Protein AF-A0A966JLA7-F1 (afdb_monomer_lite)

Foldseek 3Di:
DDDDDDDPPPPPPPPDPPPPPPLPLLCQQVVLVVLQVVQVPDPDNDQVSLVVSVVSLVVSVVSLVVQLVVLVVVLVVQLVVLCVVLVDDPDDPVVNVVSVVVSVVSNVVSVVVSVVSNVSRDDNDDRDDRDDPPPPPPPDD

Secondary structure (DSSP, 8-state):
------------------------GGGTTHHHHHHHHHHHT-SS--HHHHHHHHHHHHHHHHHHHHHHHHHHHHHHHHHHHHHHHTS-----HHHHHHHHHHHHHHHHHHHHHHHHHHHHSPPPPPPPPP-----------

Sequence (141 aa):
MRTSLFISIVLSVSLAPTSLANSDCENVGLDYIKALNSFESSPGKSNDFYKQLIQLRKNADKLRSACIKNINTDFKNELRVINAKYSNKESTKGDMLSQRTKKNSEISAATLERDRRLKILNVIPELPEKPIKTKFQKQKP

Radius of gyration: 28.19 Å; chains: 1; bounding box: 60×76×80 Å

pLDDT: mean 79.06, std 18.14, range [38.16, 97.38]

Structure (mmCIF, N/CA/C/O backbone):
data_AF-A0A966JLA7-F1
#
_entry.id   AF-A0A966JLA7-F1
#
loop_
_atom_site.group_PDB
_atom_site.id
_atom_site.type_symbol
_atom_site.label_atom_id
_atom_site.label_alt_id
_atom_site.label_comp_id
_atom_site.label_asym_id
_atom_site.label_entity_id
_atom_site.label_seq_id
_atom_site.pdbx_PDB_ins_code
_atom_site.Cartn_x
_atom_site.Cartn_y
_atom_site.Cartn_z
_atom_site.occupancy
_atom_site.B_iso_or_equiv
_atom_site.auth_seq_id
_atom_site.auth_comp_id
_atom_site.auth_asym_id
_atom_site.auth_atom_id
_atom_site.pdbx_PDB_model_num
ATOM 1 N N . MET A 1 1 ? -18.306 69.464 -4.304 1.00 43.91 1 MET A N 1
ATOM 2 C CA . MET A 1 1 ? -18.585 68.161 -4.949 1.00 43.91 1 MET A CA 1
ATOM 3 C C . MET A 1 1 ? -17.293 67.596 -5.518 1.00 43.91 1 MET A C 1
ATOM 5 O O . MET A 1 1 ? -16.745 68.225 -6.411 1.00 43.91 1 MET A O 1
ATOM 9 N N . ARG A 1 2 ? -16.805 66.473 -4.970 1.00 40.81 2 ARG A N 1
ATOM 10 C CA . ARG A 1 2 ? -15.912 65.466 -5.588 1.00 40.81 2 ARG A CA 1
ATOM 11 C C . ARG A 1 2 ? -15.521 64.459 -4.498 1.00 40.81 2 ARG A C 1
ATOM 13 O O . ARG A 1 2 ? -14.542 64.642 -3.789 1.00 40.81 2 ARG A O 1
ATOM 20 N N . THR A 1 3 ? -16.342 63.430 -4.318 1.00 45.50 3 THR A N 1
ATOM 21 C CA . THR A 1 3 ? -16.013 62.250 -3.509 1.00 45.50 3 THR A CA 1
ATOM 22 C C . THR A 1 3 ? -15.307 61.252 -4.416 1.00 45.50 3 THR A C 1
ATOM 24 O O . THR A 1 3 ? -15.950 60.635 -5.263 1.00 45.50 3 THR A O 1
ATOM 27 N N . SER A 1 4 ? -13.987 61.131 -4.285 1.00 46.91 4 SER A N 1
ATOM 28 C CA . SER A 1 4 ? -13.219 60.101 -4.986 1.00 46.91 4 SER A CA 1
ATOM 29 C C . SER A 1 4 ? -13.109 58.881 -4.077 1.00 46.91 4 SER A C 1
ATOM 31 O O . SER A 1 4 ? -12.389 58.900 -3.081 1.00 46.91 4 SER A O 1
ATOM 33 N N . LEU A 1 5 ? -13.890 57.852 -4.396 1.00 48.97 5 LEU A N 1
ATOM 34 C CA . LEU A 1 5 ? -13.905 56.561 -3.718 1.00 48.97 5 LEU A CA 1
ATOM 35 C C . LEU A 1 5 ? -12.732 55.725 -4.260 1.00 48.97 5 LEU A C 1
ATOM 37 O O . LEU A 1 5 ? -12.750 55.318 -5.420 1.00 48.97 5 LEU A O 1
ATOM 41 N N . PHE A 1 6 ? -11.703 55.480 -3.450 1.00 50.19 6 PHE A N 1
ATOM 42 C CA . PHE A 1 6 ? -10.667 54.497 -3.777 1.00 50.19 6 PHE A CA 1
ATOM 43 C C . PHE A 1 6 ? -11.169 53.108 -3.373 1.00 50.19 6 PHE A C 1
ATOM 45 O O . PHE A 1 6 ? -11.260 52.790 -2.189 1.00 50.19 6 PHE A O 1
ATOM 52 N N . ILE A 1 7 ? -11.529 52.287 -4.361 1.00 54.62 7 ILE A N 1
ATOM 53 C CA . ILE A 1 7 ? -11.874 50.877 -4.160 1.00 54.62 7 ILE A CA 1
ATOM 54 C C . ILE A 1 7 ? -10.568 50.078 -4.191 1.00 54.62 7 ILE A C 1
ATOM 56 O O . ILE A 1 7 ? -10.028 49.785 -5.256 1.00 54.62 7 ILE A O 1
ATOM 60 N N . SER A 1 8 ? -10.049 49.738 -3.012 1.00 49.78 8 SER A N 1
ATOM 61 C CA . SER A 1 8 ? -8.964 48.767 -2.865 1.00 49.78 8 SER A CA 1
ATOM 62 C C . SER A 1 8 ? -9.513 47.363 -3.107 1.00 49.78 8 SER A C 1
ATOM 64 O O . SER A 1 8 ? -10.184 46.790 -2.250 1.00 49.78 8 SER A O 1
ATOM 66 N N . ILE A 1 9 ? -9.227 46.799 -4.279 1.00 53.88 9 ILE A N 1
ATOM 67 C CA . ILE A 1 9 ? -9.477 45.386 -4.572 1.00 53.88 9 ILE A CA 1
ATOM 68 C C . ILE A 1 9 ? -8.392 44.585 -3.847 1.00 53.88 9 ILE A C 1
ATOM 70 O O . ILE A 1 9 ? -7.289 44.394 -4.356 1.00 53.88 9 ILE A O 1
ATOM 74 N N . VAL A 1 10 ? -8.690 44.145 -2.624 1.00 54.62 10 VAL A N 1
ATOM 75 C CA . VAL A 1 10 ? -7.892 43.121 -1.946 1.00 54.62 10 VAL A CA 1
ATOM 76 C C . VAL A 1 10 ? -8.184 41.812 -2.667 1.00 54.62 10 VAL A C 1
ATOM 78 O O . VAL A 1 10 ? -9.215 41.177 -2.450 1.00 54.62 10 VAL A O 1
ATOM 81 N N . LEU A 1 11 ? -7.300 41.449 -3.594 1.00 42.84 11 LEU A N 1
ATOM 82 C CA . LEU A 1 11 ? -7.322 40.160 -4.266 1.00 42.84 11 LEU A CA 1
ATOM 83 C C . LEU A 1 11 ? -6.899 39.102 -3.240 1.00 42.84 11 LEU A C 1
ATOM 85 O O . LEU A 1 11 ? -5.725 38.759 -3.111 1.00 42.84 11 LEU A O 1
ATOM 89 N N . SER A 1 12 ? -7.867 38.638 -2.455 1.00 47.97 12 SER A N 1
ATOM 90 C CA . SER A 1 12 ? -7.739 37.489 -1.568 1.00 47.97 12 SER A CA 1
ATOM 91 C C . SER A 1 12 ? -7.451 36.265 -2.429 1.00 47.97 12 SER A C 1
ATOM 93 O O . SER A 1 12 ? -8.369 35.584 -2.884 1.00 47.97 12 SER A O 1
ATOM 95 N N . VAL A 1 13 ? -6.175 35.990 -2.697 1.00 49.53 13 VAL A N 1
ATOM 96 C CA . VAL A 1 13 ? -5.765 34.702 -3.248 1.00 49.53 13 VAL A CA 1
ATOM 97 C C . VAL A 1 13 ? -6.008 33.686 -2.142 1.00 49.53 13 VAL A C 1
ATOM 99 O O . VAL A 1 13 ? -5.160 33.443 -1.286 1.00 49.53 13 VAL A O 1
ATOM 102 N N . SER A 1 14 ? -7.218 33.132 -2.121 1.00 44.47 14 SER A N 1
ATOM 103 C CA . SER A 1 14 ? -7.518 31.916 -1.390 1.00 44.47 14 SER A CA 1
ATOM 104 C C . SER A 1 14 ? -6.585 30.841 -1.935 1.00 44.47 14 SER A C 1
ATOM 106 O O . SER A 1 14 ? -6.850 30.242 -2.976 1.00 44.47 14 SER A O 1
ATOM 108 N N . LEU A 1 15 ? -5.469 30.609 -1.239 1.00 48.91 15 LEU A N 1
ATOM 109 C CA . LEU A 1 15 ? -4.762 29.338 -1.293 1.00 48.91 15 LEU A CA 1
ATOM 110 C C . LEU A 1 15 ? -5.755 28.297 -0.772 1.00 48.91 15 LEU A C 1
ATOM 112 O O . LEU A 1 15 ? -5.809 27.997 0.420 1.00 48.91 15 LEU A O 1
ATOM 116 N N . ALA A 1 16 ? -6.601 27.795 -1.669 1.00 44.28 16 ALA A N 1
ATOM 117 C CA . ALA A 1 16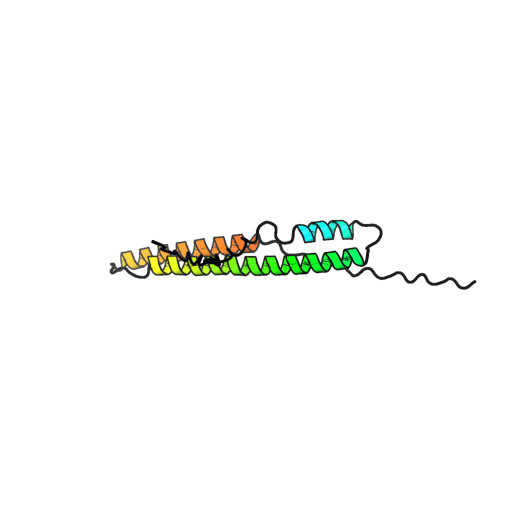 ? -7.312 26.563 -1.423 1.00 44.28 16 ALA A CA 1
ATOM 118 C C . ALA A 1 16 ? -6.239 25.513 -1.099 1.00 44.28 16 ALA A C 1
ATOM 120 O O . ALA A 1 16 ? -5.256 25.414 -1.847 1.00 44.28 16 ALA A O 1
ATOM 121 N N . PRO A 1 17 ? -6.366 24.758 0.006 1.00 44.59 17 PRO A N 1
ATOM 122 C CA . PRO A 1 17 ? -5.526 23.594 0.198 1.00 44.59 17 PRO A CA 1
ATOM 123 C C . PRO A 1 17 ? -5.723 22.745 -1.049 1.00 44.59 17 PRO A C 1
ATOM 125 O O . PRO A 1 17 ? -6.847 22.359 -1.370 1.00 44.59 17 PRO A O 1
ATOM 128 N N . THR A 1 18 ? -4.644 22.533 -1.798 1.00 38.16 18 THR A N 1
ATOM 129 C CA . THR A 1 18 ? -4.621 21.540 -2.858 1.00 38.16 18 THR A CA 1
ATOM 130 C C . THR A 1 18 ? -5.027 20.247 -2.181 1.00 38.16 18 THR A C 1
ATOM 132 O O . THR A 1 18 ? -4.260 19.663 -1.416 1.00 38.16 18 THR A O 1
ATOM 135 N N . SER A 1 19 ? -6.289 19.858 -2.376 1.00 39.78 19 SER A N 1
ATOM 136 C CA . SER A 1 19 ? -6.761 18.530 -2.050 1.00 39.78 19 SER A CA 1
ATOM 137 C C . SER A 1 19 ? -5.748 17.614 -2.700 1.00 39.78 19 SER A C 1
ATOM 139 O O . SER A 1 19 ? -5.608 17.624 -3.927 1.00 39.78 19 SER A O 1
ATOM 141 N N . LEU A 1 20 ? -4.958 16.958 -1.852 1.00 40.91 20 LEU A N 1
ATOM 142 C CA . LEU A 1 20 ? -4.007 15.933 -2.220 1.00 40.91 20 LEU A CA 1
ATOM 143 C C . LEU A 1 20 ? -4.732 15.090 -3.261 1.00 40.91 20 LEU A C 1
ATOM 145 O O . LEU A 1 20 ? -5.745 14.484 -2.916 1.00 40.91 20 LEU A O 1
ATOM 149 N N . ALA A 1 21 ? -4.319 15.194 -4.529 1.00 43.16 21 ALA A N 1
ATOM 150 C CA . ALA A 1 21 ? -4.976 14.488 -5.616 1.00 43.16 21 ALA A CA 1
ATOM 151 C C . ALA A 1 21 ? -5.184 13.061 -5.121 1.00 43.16 21 ALA A C 1
ATOM 153 O O . ALA A 1 21 ? -4.204 12.438 -4.692 1.00 43.16 21 ALA A O 1
ATOM 154 N N . ASN A 1 22 ? -6.445 12.616 -5.056 1.00 50.00 22 ASN A N 1
ATOM 155 C CA . ASN A 1 22 ? -6.765 11.232 -4.747 1.00 50.00 22 ASN A CA 1
ATOM 156 C C . ASN A 1 22 ? -5.900 10.428 -5.709 1.00 50.00 22 ASN A C 1
ATOM 158 O O . ASN A 1 22 ? -6.093 10.471 -6.920 1.00 50.00 22 ASN A O 1
ATOM 162 N N . SER A 1 23 ? -4.832 9.836 -5.184 1.00 57.00 23 SER A N 1
ATOM 163 C CA . SER A 1 23 ? -3.977 8.992 -5.994 1.00 57.00 23 SER A CA 1
ATOM 164 C C . SER A 1 23 ? -4.861 7.799 -6.278 1.00 57.00 23 SER A C 1
ATOM 166 O O . SER A 1 23 ? -5.281 7.141 -5.330 1.00 57.00 23 SER A O 1
ATOM 168 N N . ASP A 1 24 ? -5.221 7.586 -7.543 1.00 66.56 24 ASP A N 1
ATOM 169 C CA . ASP A 1 24 ? -6.024 6.437 -7.952 1.00 66.56 24 ASP A CA 1
ATOM 170 C C . ASP A 1 24 ? -5.224 5.165 -7.669 1.00 66.56 24 ASP A C 1
ATOM 172 O O . ASP A 1 24 ? -4.488 4.640 -8.507 1.00 66.56 24 ASP A O 1
ATOM 176 N N . CYS A 1 25 ? -5.332 4.692 -6.428 1.00 80.56 25 CYS A N 1
ATOM 177 C CA . CYS A 1 25 ? -4.590 3.558 -5.901 1.00 80.56 25 CYS A CA 1
ATOM 178 C C . CYS A 1 25 ? -4.943 2.252 -6.616 1.00 80.56 25 CYS A C 1
ATOM 180 O O . CYS A 1 25 ? -4.165 1.303 -6.576 1.00 80.56 25 CYS A O 1
ATOM 182 N N . GLU A 1 26 ? -6.086 2.230 -7.300 1.00 76.12 26 GLU A N 1
ATOM 183 C CA . GLU A 1 26 ? -6.574 1.111 -8.102 1.00 76.12 26 GLU A CA 1
ATOM 184 C C . GLU A 1 26 ? -5.752 0.904 -9.383 1.00 76.12 26 GLU A C 1
ATOM 186 O O . GLU A 1 26 ? -5.575 -0.230 -9.819 1.00 76.12 26 GLU A O 1
ATOM 191 N N . ASN A 1 27 ? -5.174 1.972 -9.948 1.00 81.06 27 ASN A N 1
ATOM 192 C CA . ASN A 1 27 ? -4.482 1.934 -11.245 1.00 81.06 27 ASN A CA 1
ATOM 193 C C . ASN A 1 27 ? -2.962 2.129 -11.137 1.00 81.06 27 ASN A C 1
ATOM 195 O O . ASN A 1 27 ? -2.274 2.370 -12.134 1.00 81.06 27 ASN A O 1
ATOM 199 N N . VAL A 1 28 ? -2.405 2.021 -9.929 1.00 86.12 28 VAL A N 1
ATOM 200 C CA . VAL A 1 28 ? -0.971 2.221 -9.696 1.00 86.12 28 VAL A CA 1
ATOM 201 C C . VAL A 1 28 ? -0.150 1.229 -10.515 1.00 86.12 28 VAL A C 1
ATOM 203 O O . VAL A 1 28 ? -0.321 0.015 -10.423 1.00 86.12 28 VAL A O 1
ATOM 206 N N . GLY A 1 29 ? 0.779 1.767 -11.305 1.00 85.12 29 GLY A N 1
ATOM 207 C CA . GLY A 1 29 ? 1.702 0.975 -12.114 1.00 85.12 29 GLY A CA 1
ATOM 208 C C . GLY A 1 29 ? 1.113 0.422 -13.409 1.00 85.12 29 GLY A C 1
ATOM 209 O O . GLY A 1 29 ? 1.861 -0.183 -14.169 1.00 85.12 29 GLY A O 1
ATOM 210 N N . LEU A 1 30 ? -0.164 0.668 -13.716 1.00 88.88 30 LEU A N 1
ATOM 211 C CA . LEU A 1 30 ? -0.803 0.177 -14.939 1.00 88.88 30 LEU A CA 1
ATOM 212 C C . LEU A 1 30 ? -0.097 0.685 -16.208 1.00 88.88 30 LEU A C 1
ATOM 214 O O . LEU A 1 30 ? 0.174 -0.099 -17.117 1.00 88.88 30 LEU A O 1
ATOM 218 N N . ASP A 1 31 ? 0.279 1.964 -16.242 1.00 88.88 31 ASP A N 1
ATOM 219 C CA . ASP A 1 31 ? 1.027 2.542 -17.366 1.00 88.88 31 ASP A CA 1
ATOM 220 C C . ASP A 1 31 ? 2.420 1.923 -17.513 1.00 88.88 31 ASP A C 1
ATOM 222 O O . ASP A 1 31 ? 2.869 1.645 -18.626 1.00 88.88 31 ASP A O 1
ATOM 226 N N . TYR A 1 32 ? 3.089 1.649 -16.389 1.00 90.81 32 TYR A N 1
ATOM 227 C CA . TYR A 1 32 ? 4.376 0.958 -16.389 1.00 90.81 32 TYR A CA 1
ATOM 228 C C . TYR A 1 32 ? 4.238 -0.477 -16.907 1.00 90.81 32 TYR A C 1
ATOM 230 O O . TYR A 1 32 ? 5.014 -0.876 -17.767 1.00 90.81 32 TYR A O 1
ATOM 238 N N . ILE A 1 33 ? 3.235 -1.229 -16.446 1.00 89.81 33 ILE A N 1
ATOM 239 C CA . ILE A 1 33 ? 2.987 -2.614 -16.874 1.00 89.81 33 ILE A CA 1
ATOM 240 C C . ILE A 1 33 ? 2.688 -2.668 -18.378 1.00 89.81 33 ILE A C 1
ATOM 242 O O . ILE A 1 33 ? 3.263 -3.482 -19.098 1.00 89.81 33 ILE A O 1
ATOM 246 N N . LYS A 1 34 ? 1.842 -1.763 -18.884 1.00 90.69 34 LYS A N 1
ATOM 247 C CA . LYS A 1 34 ? 1.549 -1.660 -20.324 1.00 90.69 34 LYS A CA 1
ATOM 248 C C . LYS A 1 34 ? 2.806 -1.364 -21.143 1.00 90.69 34 LYS A C 1
ATOM 250 O O . LYS A 1 34 ? 3.035 -1.996 -22.178 1.00 90.69 34 LYS A O 1
ATOM 255 N N . ALA A 1 35 ? 3.625 -0.421 -20.677 1.00 89.81 35 ALA A N 1
ATOM 256 C CA . ALA A 1 35 ? 4.883 -0.086 -21.328 1.00 89.81 35 ALA A CA 1
ATOM 257 C C . ALA A 1 35 ? 5.879 -1.257 -21.275 1.00 89.81 35 ALA A C 1
ATOM 259 O O . ALA A 1 35 ? 6.546 -1.525 -22.272 1.00 89.81 35 ALA A O 1
ATOM 260 N N . LEU A 1 36 ? 5.951 -1.978 -20.153 1.00 91.31 36 LEU A N 1
ATOM 261 C CA . LEU A 1 36 ? 6.826 -3.134 -19.968 1.00 91.31 36 LEU A CA 1
ATOM 262 C C . LEU A 1 36 ? 6.481 -4.252 -20.955 1.00 91.31 36 LEU A C 1
ATOM 264 O O . LEU A 1 36 ? 7.352 -4.683 -21.706 1.00 91.31 36 LEU A O 1
ATOM 268 N N . ASN A 1 37 ? 5.203 -4.630 -21.044 1.00 90.50 37 ASN A N 1
ATOM 269 C CA . ASN A 1 37 ? 4.737 -5.649 -21.990 1.00 90.50 37 ASN A CA 1
ATOM 270 C C . ASN A 1 37 ? 5.064 -5.266 -23.442 1.00 90.50 37 ASN A C 1
ATOM 272 O O . ASN A 1 37 ? 5.491 -6.098 -24.246 1.00 90.50 37 ASN A O 1
ATOM 276 N N . SER A 1 38 ? 4.906 -3.981 -23.773 1.00 89.12 38 SER A N 1
ATOM 277 C CA . SER A 1 38 ? 5.232 -3.448 -25.100 1.00 89.12 38 SER A CA 1
ATOM 278 C C . SER A 1 38 ? 6.738 -3.489 -25.387 1.00 89.12 38 SER A C 1
ATOM 280 O O . SER A 1 38 ? 7.148 -3.737 -26.518 1.00 89.12 38 SER A O 1
ATOM 282 N N . PHE A 1 39 ? 7.579 -3.264 -24.375 1.00 87.19 39 PHE A N 1
ATOM 283 C CA . PHE A 1 39 ? 9.035 -3.332 -24.501 1.00 87.19 39 PHE A CA 1
ATOM 284 C C . PHE A 1 39 ? 9.555 -4.757 -24.657 1.00 87.19 39 PHE A C 1
ATOM 286 O O . PHE A 1 39 ? 10.457 -4.991 -25.460 1.00 87.19 39 PHE A O 1
ATOM 293 N N . GLU A 1 40 ? 8.992 -5.707 -23.914 1.00 86.56 40 GLU A N 1
ATOM 294 C CA . GLU A 1 40 ? 9.359 -7.122 -24.007 1.00 86.56 40 GLU A CA 1
ATOM 295 C C . GLU A 1 40 ? 8.950 -7.738 -25.347 1.00 86.56 40 GLU A C 1
ATOM 297 O O . GLU A 1 40 ? 9.687 -8.559 -25.889 1.00 86.56 40 GLU A O 1
ATOM 302 N N . SER A 1 41 ? 7.834 -7.277 -25.916 1.00 86.00 41 SER A N 1
ATOM 303 C CA . SER A 1 41 ? 7.311 -7.757 -27.201 1.00 86.00 41 SER A CA 1
ATOM 304 C C . SER A 1 41 ? 7.957 -7.092 -28.426 1.00 86.00 41 SER A C 1
ATOM 306 O O . SER A 1 41 ? 7.688 -7.499 -29.555 1.00 86.00 41 SER A O 1
ATOM 308 N N . SER A 1 42 ? 8.781 -6.053 -28.243 1.00 81.88 42 SER A N 1
ATOM 309 C CA . SER A 1 42 ? 9.320 -5.263 -29.355 1.00 81.88 42 SER A CA 1
ATOM 310 C C . SER A 1 42 ? 10.588 -5.891 -29.965 1.00 81.88 42 SER A C 1
ATOM 312 O O . SER A 1 42 ? 11.584 -6.080 -29.251 1.00 81.88 42 SER A O 1
ATOM 314 N N . PRO A 1 43 ? 10.616 -6.167 -31.287 1.00 68.31 43 PRO A N 1
ATOM 315 C CA . PRO A 1 43 ? 11.804 -6.647 -31.987 1.00 68.31 43 PRO A CA 1
ATOM 316 C C . PR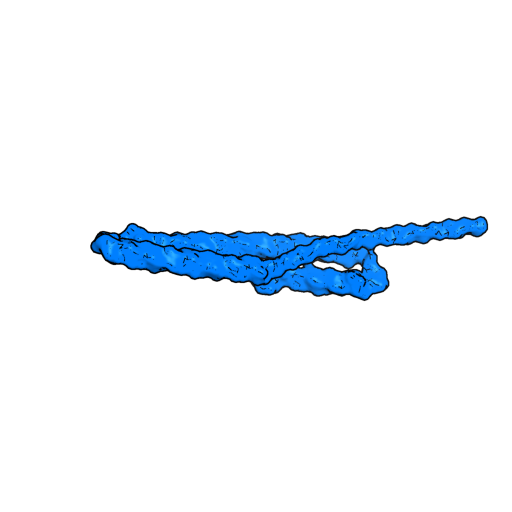O A 1 43 ? 12.794 -5.488 -32.174 1.00 68.31 43 PRO A C 1
ATOM 318 O O . PRO A 1 43 ? 12.808 -4.799 -33.188 1.00 68.31 43 PRO A O 1
ATOM 321 N N . GLY A 1 44 ? 13.610 -5.241 -31.150 1.00 68.56 44 GLY A N 1
ATOM 322 C CA . GLY A 1 44 ? 14.561 -4.128 -31.119 1.00 68.56 44 GLY A CA 1
ATOM 323 C C . GLY A 1 44 ? 14.330 -3.235 -29.909 1.00 68.56 44 GLY A C 1
ATOM 324 O O . GLY A 1 44 ? 13.789 -2.136 -30.011 1.00 68.56 44 GLY A O 1
ATOM 325 N N . LYS A 1 45 ? 14.762 -3.710 -28.737 1.00 76.06 45 LYS A N 1
ATOM 326 C CA . LYS A 1 45 ? 14.689 -2.980 -27.465 1.00 76.06 45 LYS A CA 1
ATOM 327 C C . LYS A 1 45 ? 15.446 -1.645 -27.562 1.00 76.06 45 LYS A C 1
ATOM 329 O O . LYS A 1 45 ? 16.671 -1.594 -27.451 1.00 76.06 45 LYS A O 1
ATOM 334 N N . SER A 1 46 ? 14.715 -0.552 -27.779 1.00 83.38 46 SER A N 1
ATOM 335 C CA . SER A 1 46 ? 15.284 0.796 -27.901 1.00 83.38 46 SER A CA 1
ATOM 336 C C . SER A 1 46 ? 15.781 1.329 -26.553 1.00 83.38 46 SER A C 1
ATOM 338 O O . SER A 1 46 ? 15.112 1.200 -25.527 1.00 83.38 46 SER A O 1
ATOM 340 N N . ASN A 1 47 ? 16.940 1.997 -26.557 1.00 85.25 47 ASN A N 1
ATOM 341 C CA . ASN A 1 47 ? 17.470 2.669 -25.365 1.00 85.25 47 ASN A CA 1
ATOM 342 C C . ASN A 1 47 ? 16.570 3.817 -24.887 1.00 85.25 47 ASN A C 1
ATOM 344 O O . ASN A 1 47 ? 16.484 4.053 -23.684 1.00 85.25 47 ASN A O 1
ATOM 348 N N . ASP A 1 48 ? 15.909 4.535 -25.796 1.00 85.94 48 ASP A N 1
ATOM 349 C CA . ASP A 1 48 ? 15.023 5.633 -25.401 1.00 85.94 48 ASP A CA 1
ATOM 350 C C . ASP A 1 48 ? 13.712 5.103 -24.823 1.00 85.94 48 ASP A C 1
ATOM 352 O O . ASP A 1 48 ? 13.226 5.640 -23.827 1.00 85.94 48 ASP A O 1
ATOM 356 N N . PHE A 1 49 ? 13.218 3.973 -25.337 1.00 85.81 49 PHE A N 1
ATOM 357 C CA . PHE A 1 49 ? 12.092 3.278 -24.720 1.00 85.81 49 PHE A CA 1
ATOM 358 C C . PHE A 1 49 ? 12.461 2.756 -23.317 1.00 85.81 49 PHE A C 1
ATOM 360 O O . PHE A 1 49 ? 11.707 2.931 -22.362 1.00 85.81 49 PHE A O 1
ATOM 367 N N . TYR A 1 50 ? 13.680 2.237 -23.141 1.00 88.44 50 TYR A N 1
ATOM 368 C CA . TYR A 1 50 ? 14.182 1.836 -21.823 1.00 88.44 50 TYR A CA 1
ATOM 369 C C . TYR A 1 50 ? 14.254 3.006 -20.819 1.00 88.44 50 TYR A C 1
ATOM 371 O O . TYR A 1 50 ? 13.896 2.851 -19.652 1.00 88.44 50 TYR A O 1
ATOM 379 N N . LYS A 1 51 ? 14.657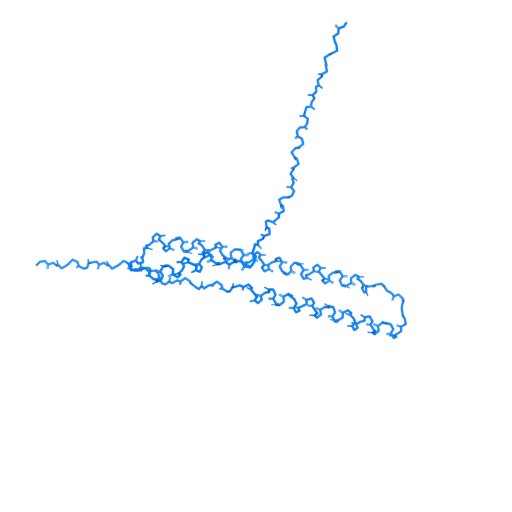 4.211 -21.252 1.00 90.06 51 LYS A N 1
ATOM 380 C CA . LYS A 1 51 ? 14.621 5.411 -20.390 1.00 90.06 51 LYS A CA 1
ATOM 381 C C . LYS A 1 51 ? 13.193 5.778 -19.976 1.00 90.06 51 LYS A C 1
ATOM 383 O O . LYS A 1 51 ? 12.978 6.134 -18.818 1.00 90.06 51 LYS A O 1
ATOM 388 N N . GLN A 1 52 ? 12.231 5.680 -20.897 1.00 90.25 52 GLN A N 1
ATOM 389 C CA . GLN A 1 52 ? 10.819 5.930 -20.593 1.00 90.25 52 GLN A CA 1
ATOM 390 C C . GLN A 1 52 ? 10.283 4.923 -19.565 1.00 90.25 52 GLN A C 1
ATOM 392 O O . GLN A 1 52 ? 9.640 5.337 -18.602 1.00 90.25 52 GLN A O 1
ATOM 397 N N . LEU A 1 53 ? 10.629 3.636 -19.685 1.00 91.75 53 LEU A N 1
ATOM 398 C CA . LEU A 1 53 ? 10.281 2.612 -18.689 1.00 91.75 53 LEU A CA 1
ATOM 399 C C . LEU A 1 53 ? 10.812 2.934 -17.298 1.00 91.75 53 LEU A C 1
ATOM 401 O O . LEU A 1 53 ? 10.076 2.813 -16.321 1.00 91.75 53 LEU A O 1
ATOM 405 N N . ILE A 1 54 ? 12.068 3.380 -17.197 1.00 92.38 54 ILE A N 1
ATOM 406 C CA . ILE A 1 54 ? 12.648 3.791 -15.912 1.00 92.38 54 ILE A CA 1
ATOM 407 C C . ILE A 1 54 ? 11.823 4.923 -15.291 1.00 92.38 54 ILE A C 1
ATOM 409 O O . ILE A 1 54 ? 11.548 4.895 -14.090 1.00 92.38 54 ILE A O 1
ATOM 413 N N . GLN A 1 55 ? 11.429 5.920 -16.086 1.00 93.75 55 GLN A N 1
ATOM 414 C CA . GLN A 1 55 ? 10.646 7.044 -15.581 1.00 93.75 55 GLN A CA 1
ATOM 415 C C . GLN A 1 55 ? 9.245 6.608 -15.136 1.00 93.75 55 GLN A C 1
ATOM 417 O O . GLN A 1 55 ? 8.796 7.002 -14.058 1.00 93.75 55 GLN A O 1
ATOM 422 N N . LEU A 1 56 ? 8.580 5.760 -15.925 1.00 92.25 56 LEU A N 1
ATOM 423 C CA . LEU A 1 56 ? 7.274 5.199 -15.582 1.00 92.25 56 LEU A CA 1
ATOM 424 C C . LEU A 1 56 ? 7.338 4.357 -14.305 1.00 92.25 56 LEU A C 1
ATOM 426 O O . LEU A 1 56 ? 6.478 4.519 -13.440 1.00 92.25 56 LEU A O 1
ATOM 430 N N . ARG A 1 57 ? 8.386 3.540 -14.125 1.00 92.25 57 ARG A N 1
ATOM 431 C CA . ARG A 1 57 ? 8.597 2.777 -12.887 1.00 92.25 57 ARG A CA 1
ATOM 432 C C . ARG A 1 57 ? 8.752 3.693 -11.679 1.00 92.25 57 ARG A C 1
ATOM 434 O O . ARG A 1 57 ? 8.048 3.517 -10.694 1.00 92.25 57 ARG A O 1
ATOM 441 N N . LYS A 1 58 ? 9.611 4.715 -11.767 1.00 92.00 58 LYS A N 1
ATOM 442 C CA . LYS A 1 58 ? 9.798 5.693 -10.678 1.00 92.00 58 LYS A CA 1
ATOM 443 C C . LYS A 1 58 ? 8.487 6.380 -10.292 1.00 92.00 58 LYS A C 1
ATOM 445 O O . LYS A 1 58 ? 8.212 6.567 -9.107 1.00 92.00 58 LYS A O 1
ATOM 450 N N . ASN A 1 59 ? 7.683 6.761 -11.284 1.00 90.69 59 ASN A N 1
ATOM 451 C CA . ASN A 1 59 ? 6.378 7.373 -11.049 1.00 90.69 59 ASN A CA 1
ATOM 452 C C . ASN A 1 59 ? 5.419 6.386 -10.368 1.00 90.69 59 ASN A C 1
ATOM 454 O O . ASN A 1 59 ? 4.777 6.749 -9.382 1.00 90.69 59 ASN A O 1
ATOM 458 N N . ALA A 1 60 ? 5.369 5.140 -10.845 1.00 91.25 60 ALA A N 1
ATOM 459 C CA . ALA A 1 60 ? 4.572 4.081 -10.242 1.00 91.25 60 ALA A CA 1
ATOM 460 C C . ALA A 1 60 ? 4.985 3.829 -8.782 1.00 91.25 60 ALA A C 1
ATOM 462 O O . ALA A 1 60 ? 4.121 3.802 -7.908 1.00 91.25 60 ALA A O 1
ATOM 463 N N . ASP A 1 61 ? 6.286 3.738 -8.488 1.00 91.44 61 ASP A N 1
ATOM 464 C CA . ASP A 1 61 ? 6.805 3.529 -7.130 1.00 91.44 61 ASP A CA 1
ATOM 465 C C . ASP A 1 61 ? 6.414 4.681 -6.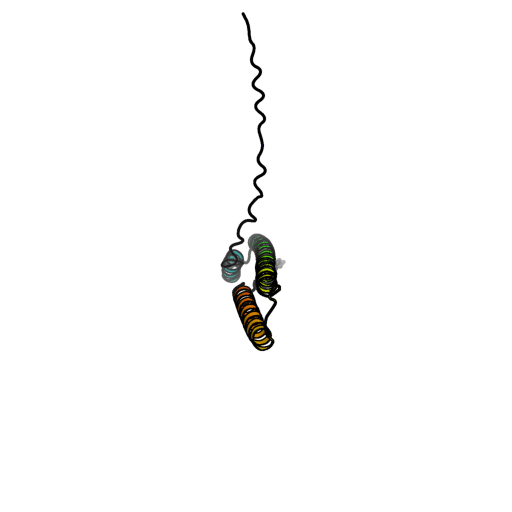197 1.00 91.44 61 ASP A C 1
ATOM 467 O O . ASP A 1 61 ? 5.973 4.460 -5.064 1.00 91.44 61 ASP A O 1
ATOM 471 N N . LYS A 1 62 ? 6.515 5.926 -6.682 1.00 91.06 62 LYS A N 1
ATOM 472 C CA . LYS A 1 62 ? 6.104 7.119 -5.931 1.00 91.06 62 LYS A CA 1
ATOM 473 C C . LYS A 1 62 ? 4.608 7.093 -5.613 1.00 91.06 62 LYS A C 1
ATOM 475 O O . LYS A 1 62 ? 4.234 7.336 -4.464 1.00 91.06 62 LYS A O 1
ATOM 480 N N . LEU A 1 63 ? 3.767 6.784 -6.602 1.00 90.38 63 LEU A N 1
ATOM 481 C CA . LEU A 1 63 ? 2.316 6.675 -6.429 1.00 90.38 63 LEU A CA 1
ATOM 482 C C . LEU A 1 63 ? 1.951 5.538 -5.471 1.00 90.38 63 LEU A C 1
ATOM 484 O O . LEU A 1 63 ? 1.179 5.749 -4.539 1.00 90.38 63 LEU A O 1
ATOM 488 N N . ARG A 1 64 ? 2.580 4.366 -5.617 1.00 91.00 64 ARG A N 1
ATOM 489 C CA . ARG A 1 64 ? 2.389 3.226 -4.714 1.00 91.00 64 ARG A CA 1
ATOM 490 C C . ARG A 1 64 ? 2.725 3.591 -3.275 1.00 91.00 64 ARG A C 1
ATOM 492 O O . ARG A 1 64 ? 1.956 3.305 -2.362 1.00 91.00 64 ARG A O 1
ATOM 499 N N . SER A 1 65 ? 3.859 4.255 -3.069 1.00 91.25 65 SER A N 1
ATOM 500 C CA . SER A 1 65 ? 4.292 4.690 -1.742 1.00 91.25 65 SER A CA 1
ATOM 501 C C . SER A 1 65 ? 3.321 5.712 -1.131 1.00 91.25 65 SER A C 1
ATOM 503 O O . SER A 1 65 ? 3.003 5.625 0.056 1.00 91.25 65 SER A O 1
ATOM 505 N N . ALA A 1 66 ? 2.793 6.644 -1.933 1.00 91.25 66 ALA A N 1
ATOM 506 C CA . ALA A 1 66 ? 1.761 7.587 -1.496 1.00 91.25 66 ALA A CA 1
ATOM 507 C C . ALA A 1 66 ? 0.457 6.873 -1.096 1.00 91.25 66 ALA A C 1
ATOM 509 O O . ALA A 1 66 ? -0.076 7.134 -0.020 1.00 91.25 66 ALA A O 1
ATOM 510 N N . CYS A 1 67 ? 0.005 5.901 -1.888 1.00 91.69 67 CYS A N 1
ATOM 511 C CA . CYS A 1 67 ? -1.167 5.087 -1.572 1.00 91.69 67 CYS A CA 1
ATOM 512 C C . CYS A 1 67 ? -1.026 4.313 -0.260 1.00 91.69 67 CYS A C 1
ATOM 514 O O . CYS A 1 67 ? -1.927 4.342 0.576 1.00 91.69 67 CYS A O 1
ATOM 516 N N . ILE A 1 68 ? 0.126 3.674 -0.031 1.00 92.38 68 ILE A N 1
ATOM 517 C CA . ILE A 1 68 ? 0.408 2.975 1.232 1.00 92.38 68 ILE A CA 1
ATOM 518 C C . ILE A 1 68 ? 0.337 3.949 2.415 1.00 92.38 68 ILE A C 1
ATOM 520 O O . ILE A 1 68 ? -0.214 3.615 3.466 1.00 92.38 68 ILE A O 1
ATOM 524 N N . LYS A 1 69 ? 0.877 5.165 2.265 1.00 93.50 69 LYS A N 1
ATOM 525 C CA . LYS A 1 69 ? 0.794 6.197 3.310 1.00 93.50 69 LYS A CA 1
ATOM 526 C C . LYS A 1 69 ? -0.649 6.614 3.583 1.00 93.50 69 LYS A C 1
ATOM 528 O O . LYS A 1 69 ? -1.011 6.724 4.753 1.00 93.50 69 LYS A O 1
ATOM 533 N N . ASN A 1 70 ? -1.461 6.798 2.545 1.00 92.81 70 ASN A N 1
ATOM 534 C CA . ASN A 1 70 ? -2.868 7.170 2.689 1.00 92.81 70 ASN A CA 1
ATOM 535 C C . ASN A 1 70 ? -3.667 6.065 3.388 1.00 92.81 70 ASN A C 1
ATOM 537 O O . ASN A 1 70 ? -4.279 6.338 4.412 1.00 92.81 70 ASN A O 1
ATOM 541 N N . ILE A 1 71 ? -3.548 4.806 2.949 1.00 93.00 71 ILE A N 1
ATOM 542 C CA . ILE A 1 71 ? -4.213 3.656 3.594 1.00 93.00 71 ILE A CA 1
ATOM 543 C C . ILE A 1 71 ? -3.855 3.569 5.084 1.00 93.00 71 ILE A C 1
ATOM 545 O O . ILE A 1 71 ? -4.723 3.398 5.938 1.00 93.00 71 ILE A O 1
ATOM 549 N N . ASN A 1 72 ? -2.573 3.720 5.420 1.00 94.94 72 ASN A N 1
ATOM 550 C CA . ASN A 1 72 ? -2.132 3.688 6.813 1.00 94.94 72 ASN A CA 1
ATOM 551 C C . ASN A 1 72 ? -2.606 4.904 7.621 1.00 94.94 72 ASN A C 1
ATOM 553 O O . ASN A 1 72 ? -2.782 4.802 8.835 1.00 94.94 72 ASN A O 1
ATOM 557 N N . THR A 1 73 ? -2.782 6.054 6.974 1.00 95.50 73 THR A N 1
ATOM 558 C CA . THR A 1 73 ? -3.309 7.266 7.612 1.00 95.50 73 THR A CA 1
ATOM 559 C C . THR A 1 73 ? -4.799 7.116 7.897 1.00 95.50 73 THR A C 1
ATOM 561 O O . THR A 1 73 ? -5.210 7.360 9.031 1.00 95.50 73 THR A O 1
ATOM 564 N N . ASP A 1 74 ? -5.574 6.628 6.927 1.00 93.56 74 ASP A N 1
ATOM 565 C CA . ASP A 1 74 ? -6.996 6.306 7.085 1.00 93.56 74 ASP A CA 1
ATOM 566 C C . ASP A 1 74 ? -7.198 5.334 8.247 1.00 93.56 74 ASP A C 1
ATOM 568 O O . ASP A 1 74 ? -7.951 5.623 9.173 1.00 93.56 74 ASP A O 1
ATOM 572 N N . PHE A 1 75 ? -6.430 4.240 8.268 1.00 97.00 75 PHE A N 1
ATOM 573 C CA . PHE A 1 75 ? -6.480 3.252 9.344 1.00 97.00 75 PHE A CA 1
ATOM 574 C C . PHE A 1 75 ? -6.182 3.870 10.718 1.00 97.00 75 PHE A C 1
ATOM 576 O O . PHE A 1 75 ? -6.896 3.628 11.689 1.00 97.00 75 PHE A O 1
ATOM 583 N N . LYS A 1 76 ? -5.149 4.717 10.826 1.00 96.69 76 LYS A N 1
ATOM 584 C CA . LYS A 1 76 ? -4.840 5.419 12.085 1.00 96.69 76 LYS A CA 1
ATOM 585 C C . LYS A 1 76 ? -5.979 6.338 12.524 1.00 96.69 76 LYS A C 1
ATOM 587 O O . LYS A 1 76 ? -6.248 6.433 13.721 1.00 96.69 76 LYS A O 1
ATOM 592 N N . ASN A 1 77 ? -6.623 7.026 11.586 1.00 96.75 77 ASN A N 1
ATOM 593 C CA . ASN A 1 77 ? -7.758 7.895 11.881 1.00 96.75 77 ASN A CA 1
ATOM 594 C C . ASN A 1 77 ? -8.974 7.082 12.336 1.00 96.75 77 ASN A C 1
ATOM 596 O O . ASN A 1 77 ? -9.592 7.431 13.338 1.00 96.75 77 ASN A O 1
ATOM 600 N N . GLU A 1 78 ? -9.254 5.956 11.688 1.00 96.00 78 GLU A N 1
ATOM 601 C CA . GLU A 1 78 ? -10.321 5.036 12.080 1.00 96.00 78 GLU A CA 1
ATOM 602 C C . GLU A 1 78 ? -10.091 4.471 13.489 1.00 96.00 78 GLU A C 1
ATOM 604 O O . GLU A 1 78 ? -10.985 4.522 14.335 1.00 96.00 78 GLU A O 1
ATOM 609 N N . LEU A 1 79 ? -8.859 4.062 13.815 1.00 96.50 79 LEU A N 1
ATOM 610 C CA . LEU A 1 79 ? -8.506 3.645 15.174 1.00 96.50 79 LEU A CA 1
ATOM 611 C C . LEU A 1 79 ? -8.720 4.756 16.208 1.00 96.50 79 LEU A C 1
ATOM 613 O O . LEU A 1 79 ? -9.125 4.468 17.335 1.00 96.50 79 LEU A O 1
ATOM 617 N N . ARG A 1 80 ? -8.449 6.022 15.869 1.00 96.31 80 ARG A N 1
ATOM 618 C CA . ARG A 1 80 ? -8.728 7.154 16.771 1.00 96.31 80 ARG A CA 1
ATOM 619 C C . ARG A 1 80 ? -10.226 7.306 17.016 1.00 96.31 80 ARG A C 1
ATOM 621 O O . ARG A 1 80 ? -10.619 7.461 18.169 1.00 96.31 80 ARG A O 1
ATOM 628 N N . VAL A 1 81 ? -11.043 7.203 15.968 1.00 96.00 81 VAL A N 1
ATOM 629 C CA . VAL A 1 81 ? -12.509 7.267 16.068 1.00 96.00 81 VAL A CA 1
ATOM 630 C C . VAL A 1 81 ? -13.050 6.120 16.923 1.00 96.00 81 VAL A C 1
ATOM 632 O O . VAL A 1 81 ? -13.807 6.371 17.861 1.00 96.00 81 VAL A O 1
ATOM 635 N N . ILE A 1 82 ? -12.611 4.881 16.676 1.00 94.56 82 ILE A N 1
ATOM 636 C CA . ILE A 1 82 ? -13.003 3.710 17.476 1.00 94.56 82 ILE A CA 1
ATOM 637 C C . ILE A 1 82 ? -12.591 3.910 18.938 1.00 94.56 82 ILE A C 1
ATOM 639 O O . ILE A 1 82 ? -13.396 3.732 19.848 1.00 94.56 82 ILE A O 1
ATOM 643 N N . ASN A 1 83 ? -11.347 4.317 19.202 1.00 93.44 83 ASN A N 1
ATOM 644 C CA . ASN A 1 83 ? -10.890 4.529 20.574 1.00 93.44 83 ASN A CA 1
ATOM 645 C C . ASN A 1 83 ? -11.704 5.605 21.299 1.00 93.44 83 ASN A C 1
ATOM 647 O O . ASN A 1 83 ? -12.088 5.370 22.441 1.00 93.44 83 ASN A O 1
ATOM 651 N N . ALA A 1 84 ? -12.009 6.727 20.642 1.00 93.25 84 ALA A N 1
ATOM 652 C CA . ALA A 1 84 ? -12.838 7.789 21.210 1.00 93.25 84 ALA A CA 1
ATOM 653 C C . ALA A 1 84 ? -14.281 7.322 21.483 1.00 93.25 84 ALA A C 1
ATOM 655 O O . ALA A 1 84 ? -14.839 7.624 22.534 1.00 93.25 84 ALA A O 1
ATOM 656 N N . LYS A 1 85 ? -14.866 6.513 20.588 1.00 91.81 85 LYS A N 1
ATOM 657 C CA . LYS A 1 85 ? -16.211 5.926 20.749 1.00 91.81 85 LYS A CA 1
ATOM 658 C C . LYS A 1 85 ? -16.349 5.076 22.018 1.00 91.81 85 LYS A C 1
ATOM 660 O O . LYS A 1 85 ? -17.436 4.998 22.588 1.00 91.81 85 LYS A O 1
ATOM 665 N N . TYR A 1 86 ? -15.257 4.450 22.455 1.00 90.50 86 TYR A N 1
ATOM 666 C CA . TYR A 1 86 ? -15.216 3.553 23.612 1.00 90.50 86 TYR A CA 1
ATOM 667 C C . TYR A 1 86 ? -14.417 4.114 24.806 1.00 90.50 86 TYR A C 1
ATOM 669 O O . TYR A 1 86 ? -14.188 3.375 25.760 1.00 90.50 86 TYR A O 1
ATOM 677 N N . SER A 1 87 ? -13.958 5.375 24.777 1.00 82.62 87 SER A N 1
ATOM 678 C CA . SER A 1 87 ? -13.102 5.927 25.846 1.00 82.62 87 SER A CA 1
ATOM 679 C C . SER A 1 87 ? -13.872 6.410 27.073 1.00 82.62 87 SER A C 1
ATOM 681 O O . SER A 1 87 ? -13.286 6.500 28.144 1.00 82.62 87 SER A O 1
ATOM 683 N N . ASN A 1 88 ? -15.163 6.717 26.934 1.00 66.69 88 ASN A N 1
ATOM 684 C CA . ASN A 1 88 ? -15.969 7.317 27.993 1.00 66.69 88 ASN A CA 1
ATOM 685 C C . ASN A 1 88 ? -17.266 6.541 28.169 1.00 66.69 88 ASN A C 1
ATOM 687 O O . ASN A 1 88 ? -18.171 6.686 27.349 1.00 66.69 88 ASN A O 1
ATOM 691 N N . LYS A 1 89 ? -17.357 5.746 29.239 1.00 63.50 89 LYS A N 1
ATOM 692 C CA . LYS A 1 89 ? -18.628 5.296 29.815 1.00 63.50 89 LYS A CA 1
ATOM 693 C C . LYS A 1 89 ? -18.405 4.771 31.231 1.00 63.50 89 LYS A C 1
ATOM 695 O O . LYS A 1 89 ? -17.819 3.705 31.414 1.00 63.50 89 LYS A O 1
ATOM 700 N N . GLU A 1 90 ? -18.923 5.500 32.218 1.00 69.50 90 GLU A N 1
ATOM 701 C CA . GLU A 1 90 ? -19.300 4.892 33.495 1.00 69.50 90 GLU A CA 1
ATOM 702 C C . GLU A 1 90 ? -20.276 3.758 33.173 1.00 69.50 90 GLU A C 1
ATOM 704 O O . GLU A 1 90 ? -21.329 3.978 32.573 1.00 69.50 90 GLU A O 1
ATOM 709 N N . SER A 1 91 ? -19.873 2.516 33.431 1.00 71.12 91 SER A N 1
ATOM 710 C CA . SER A 1 91 ? -20.675 1.354 33.063 1.00 71.12 91 SER A CA 1
ATOM 711 C C . SER A 1 91 ? -20.405 0.180 33.990 1.00 71.12 91 SER A C 1
ATOM 713 O O . SER A 1 91 ? -19.370 0.108 34.659 1.00 71.12 91 SER A O 1
ATOM 715 N N . THR A 1 92 ? -21.366 -0.738 34.064 1.00 79.94 92 THR A N 1
ATOM 716 C CA . THR A 1 92 ? -21.255 -1.927 34.910 1.00 79.94 92 THR A CA 1
ATOM 717 C C . THR A 1 92 ? -20.180 -2.883 34.371 1.00 79.94 92 THR A C 1
ATOM 719 O O . THR A 1 92 ? -19.784 -2.812 33.207 1.00 79.94 92 THR A O 1
ATOM 722 N N . LYS A 1 93 ? -19.697 -3.833 35.187 1.00 79.00 93 LYS A N 1
ATOM 723 C CA . LYS A 1 93 ? -18.682 -4.817 34.744 1.00 79.00 93 LYS A CA 1
ATOM 724 C C . LYS A 1 93 ? -19.088 -5.584 33.475 1.00 79.00 93 LYS A C 1
ATOM 726 O O . LYS A 1 93 ? -18.233 -5.838 32.628 1.00 79.00 93 LYS A O 1
ATOM 731 N N . GLY A 1 94 ? -20.372 -5.926 33.332 1.00 77.69 94 GLY A N 1
ATOM 732 C CA . GLY A 1 94 ? -20.900 -6.603 32.142 1.00 77.69 94 GLY A CA 1
ATOM 733 C C . GLY A 1 94 ? -20.869 -5.715 30.895 1.00 77.69 94 GLY A C 1
ATOM 734 O O . GLY A 1 94 ? -20.452 -6.158 29.823 1.00 77.69 94 GLY A O 1
ATOM 735 N N . ASP A 1 95 ? -21.212 -4.438 31.049 1.00 81.69 95 ASP A N 1
ATOM 736 C CA . ASP A 1 95 ? -21.156 -3.461 29.961 1.00 81.69 95 ASP A CA 1
ATOM 737 C C . ASP A 1 95 ? -19.721 -3.183 29.515 1.00 81.69 95 ASP A C 1
ATOM 739 O O . ASP A 1 95 ? -19.464 -3.093 28.314 1.00 81.69 95 ASP A O 1
ATOM 743 N N . MET A 1 96 ? -18.772 -3.118 30.454 1.00 83.38 96 MET A N 1
ATOM 744 C CA . MET A 1 96 ? -17.348 -2.964 30.142 1.00 83.38 96 MET A CA 1
ATOM 745 C C . MET A 1 96 ? -16.822 -4.127 29.291 1.00 83.38 96 MET A C 1
ATOM 747 O O . MET A 1 96 ? -16.106 -3.905 28.313 1.00 83.38 96 MET A O 1
ATOM 751 N N . LEU A 1 97 ? -17.201 -5.368 29.622 1.00 86.06 97 LEU A N 1
ATOM 752 C CA . LEU A 1 97 ? -16.841 -6.547 28.827 1.00 86.06 97 LEU A CA 1
ATOM 753 C C . LEU A 1 97 ? -17.458 -6.484 27.425 1.00 86.06 97 LEU A C 1
ATOM 755 O O . LEU A 1 97 ? -16.749 -6.662 26.435 1.00 86.06 97 LEU A O 1
ATOM 759 N N . SER A 1 98 ? -18.750 -6.167 27.328 1.00 88.06 98 SER A N 1
ATOM 760 C CA . SER A 1 98 ? -19.453 -6.028 26.047 1.00 88.06 98 SER A CA 1
ATOM 761 C C . SER A 1 98 ? -18.832 -4.939 25.163 1.00 88.06 98 SER A C 1
ATOM 763 O O . SER A 1 98 ? -18.562 -5.165 23.982 1.00 88.06 98 SER A O 1
ATOM 765 N N . GLN A 1 99 ? -18.524 -3.771 25.732 1.00 89.38 99 GLN A N 1
ATOM 766 C CA . GLN A 1 99 ? -17.872 -2.669 25.021 1.00 89.38 99 GLN A CA 1
ATOM 767 C C . GLN A 1 99 ? -16.462 -3.036 24.562 1.00 89.38 99 GLN A C 1
ATOM 769 O O . GLN A 1 99 ? -16.094 -2.725 23.431 1.00 89.38 99 GLN A O 1
ATOM 774 N N . ARG A 1 100 ? -15.687 -3.747 25.390 1.00 90.94 100 ARG A N 1
ATOM 775 C CA . ARG A 1 100 ? -14.359 -4.237 25.005 1.00 90.94 100 ARG A CA 1
ATOM 776 C C . ARG A 1 100 ? -14.438 -5.207 23.830 1.00 90.94 100 ARG A C 1
ATOM 778 O O . ARG A 1 100 ? -13.663 -5.070 22.886 1.00 90.94 100 ARG A O 1
ATOM 785 N N . THR A 1 101 ? -15.381 -6.144 23.856 1.00 93.38 101 THR A N 1
ATOM 786 C CA . THR A 1 101 ? -15.598 -7.087 22.750 1.00 93.38 101 THR A CA 1
ATOM 787 C C . THR A 1 101 ? -15.983 -6.355 21.465 1.00 93.38 101 THR A C 1
ATOM 789 O O . THR A 1 101 ? -15.388 -6.612 20.420 1.00 93.38 101 THR A O 1
ATOM 792 N N . LYS A 1 102 ? -16.905 -5.385 21.535 1.00 94.12 102 LYS A N 1
ATOM 793 C CA . LYS A 1 102 ? -17.304 -4.569 20.374 1.00 94.12 102 LYS A CA 1
ATOM 794 C C . LYS A 1 102 ? -16.144 -3.740 19.823 1.00 94.12 102 LYS A C 1
ATOM 796 O O . LYS A 1 102 ? -15.893 -3.774 18.623 1.00 94.12 102 LYS A O 1
ATOM 801 N N . LYS A 1 103 ? -15.386 -3.070 20.697 1.00 94.88 103 LYS A N 1
ATOM 802 C CA . LYS A 1 103 ? -14.174 -2.329 20.329 1.00 94.88 103 LYS A CA 1
ATOM 803 C C . LYS A 1 103 ? -13.177 -3.221 19.594 1.00 94.88 103 LYS A C 1
ATOM 805 O O . LYS A 1 103 ? -12.690 -2.843 18.535 1.00 94.88 103 LYS A O 1
ATOM 810 N N . ASN A 1 104 ? -12.884 -4.400 20.140 1.00 95.75 104 ASN A N 1
ATOM 811 C CA . ASN A 1 104 ? -11.957 -5.341 19.517 1.00 95.75 104 ASN A CA 1
ATOM 812 C C . ASN A 1 104 ? -12.463 -5.796 18.146 1.00 95.75 104 ASN A C 1
ATOM 814 O O . ASN A 1 104 ? -11.686 -5.816 17.199 1.00 95.75 104 ASN A O 1
ATOM 818 N N . SER A 1 105 ? -13.759 -6.093 18.022 1.00 97.12 105 SER A N 1
ATOM 819 C CA . SER A 1 105 ? -14.357 -6.478 16.744 1.00 97.12 105 SER A CA 1
ATOM 820 C C . SER A 1 105 ? -14.257 -5.368 15.693 1.00 97.12 105 SER A C 1
ATOM 822 O O . SER A 1 105 ? -13.948 -5.664 14.541 1.00 97.12 105 SER A O 1
ATOM 824 N N . GLU A 1 106 ? -14.482 -4.104 16.067 1.00 97.31 106 GLU A N 1
ATOM 825 C CA . GLU A 1 106 ? -14.327 -2.958 15.157 1.00 97.31 106 GLU A CA 1
ATOM 826 C C . GLU A 1 106 ? -12.863 -2.759 14.741 1.00 97.31 106 GLU A C 1
ATOM 828 O O . GLU A 1 106 ? -12.581 -2.563 13.563 1.00 97.31 106 GLU A O 1
ATOM 833 N N . ILE A 1 107 ? -11.916 -2.891 15.676 1.00 96.44 107 ILE A N 1
ATOM 834 C CA . ILE A 1 107 ? -10.478 -2.833 15.364 1.00 96.44 107 ILE A CA 1
ATOM 835 C C . ILE A 1 107 ? -10.086 -3.958 14.397 1.00 96.44 107 ILE A C 1
ATOM 837 O O . ILE A 1 107 ? -9.340 -3.721 13.444 1.00 96.44 107 ILE A O 1
ATOM 841 N N . SER A 1 108 ? -10.579 -5.179 14.618 1.00 97.38 108 SER A N 1
ATOM 842 C CA . SER A 1 108 ? -10.333 -6.310 13.721 1.00 97.38 108 SER A CA 1
ATOM 843 C C . SER A 1 108 ? -10.902 -6.058 12.325 1.00 97.38 108 SER A C 1
ATOM 845 O O . SER A 1 108 ? -10.201 -6.303 11.347 1.00 97.38 108 SER A O 1
ATOM 847 N N . ALA A 1 109 ? -12.117 -5.514 12.218 1.00 97.31 109 ALA A N 1
ATOM 848 C CA . ALA A 1 109 ? -12.719 -5.164 10.932 1.00 97.31 109 ALA A CA 1
ATOM 849 C C . ALA A 1 109 ? -11.898 -4.096 10.184 1.00 97.31 109 ALA A C 1
ATOM 851 O O . ALA A 1 109 ? -11.542 -4.303 9.024 1.00 97.31 109 ALA A O 1
ATOM 852 N N . ALA A 1 110 ? -11.505 -3.015 10.867 1.00 96.00 110 ALA A N 1
ATOM 853 C CA . ALA A 1 110 ? -10.647 -1.971 10.300 1.00 96.00 110 ALA A CA 1
ATOM 854 C C . ALA A 1 110 ? -9.282 -2.522 9.842 1.00 96.00 110 ALA A C 1
ATOM 856 O O . ALA A 1 110 ? -8.745 -2.134 8.803 1.00 96.00 110 ALA A O 1
ATOM 857 N N . THR A 1 111 ? -8.718 -3.470 10.597 1.00 96.44 111 THR A N 1
ATOM 858 C CA . THR A 1 111 ? -7.453 -4.132 10.240 1.00 96.44 111 THR A CA 1
ATOM 859 C C . THR A 1 111 ? -7.601 -4.973 8.973 1.00 96.44 111 THR A C 1
ATOM 861 O O . THR A 1 111 ? -6.766 -4.870 8.075 1.00 96.44 111 THR A O 1
ATOM 864 N N . LEU A 1 112 ? -8.677 -5.759 8.868 1.00 96.88 112 LEU A N 1
ATOM 865 C CA . LEU A 1 112 ? -8.957 -6.567 7.680 1.00 96.88 112 LEU A CA 1
ATOM 866 C C . LEU A 1 112 ? -9.144 -5.697 6.435 1.00 96.88 112 LEU A C 1
ATOM 868 O O . LEU A 1 112 ? -8.609 -6.029 5.379 1.00 96.88 112 LEU A O 1
ATOM 872 N N . GLU A 1 113 ? -9.844 -4.567 6.551 1.00 94.25 113 GLU A N 1
ATOM 873 C CA . GLU A 1 113 ? -10.040 -3.660 5.418 1.00 94.25 113 GLU A CA 1
ATOM 874 C C . GLU A 1 113 ? -8.732 -2.986 4.989 1.00 94.25 113 GLU A C 1
ATOM 876 O O . GLU A 1 113 ? -8.429 -2.918 3.795 1.00 94.25 113 GLU A O 1
ATOM 881 N N . ARG A 1 114 ? -7.896 -2.557 5.945 1.00 94.88 114 ARG A N 1
ATOM 882 C CA . ARG A 1 114 ? -6.547 -2.059 5.644 1.00 94.88 114 ARG A CA 1
ATOM 883 C C . ARG A 1 114 ? -5.744 -3.100 4.865 1.00 94.88 114 ARG A C 1
ATOM 885 O O . ARG A 1 114 ? -5.149 -2.772 3.839 1.00 94.88 114 ARG A O 1
ATOM 892 N N . ASP A 1 115 ? -5.732 -4.342 5.335 1.00 94.25 115 ASP A N 1
ATOM 893 C CA . ASP A 1 115 ? -4.961 -5.420 4.715 1.00 94.25 115 ASP A CA 1
ATOM 894 C C . ASP A 1 115 ? -5.502 -5.772 3.326 1.00 94.25 115 ASP A C 1
ATOM 896 O O . ASP A 1 115 ? -4.721 -5.965 2.391 1.00 94.25 115 ASP A O 1
ATOM 900 N N . ARG A 1 116 ? -6.829 -5.756 3.145 1.00 92.62 116 ARG A N 1
ATOM 901 C CA . ARG A 1 116 ? -7.474 -5.903 1.835 1.00 92.62 116 ARG A CA 1
ATOM 902 C C . ARG A 1 116 ? -7.016 -4.808 0.869 1.00 92.62 116 ARG A C 1
ATOM 904 O O . ARG A 1 116 ? -6.591 -5.124 -0.242 1.00 92.62 116 ARG A O 1
ATOM 911 N N . ARG A 1 117 ? -7.043 -3.537 1.291 1.00 90.94 117 ARG A N 1
ATOM 912 C CA . ARG A 1 117 ? -6.591 -2.393 0.476 1.00 90.94 117 ARG A CA 1
ATOM 913 C C . ARG A 1 117 ? -5.102 -2.490 0.132 1.00 90.94 117 ARG A C 1
ATOM 915 O O . ARG A 1 117 ? -4.726 -2.228 -1.007 1.00 90.94 117 ARG A O 1
ATOM 922 N N . LEU A 1 118 ? -4.257 -2.911 1.076 1.00 90.75 118 LEU A N 1
ATOM 923 C CA . LEU A 1 118 ? -2.827 -3.126 0.826 1.00 90.75 118 LEU A CA 1
ATOM 924 C C . LEU A 1 118 ? -2.564 -4.288 -0.136 1.00 90.75 118 LEU A C 1
ATOM 926 O O .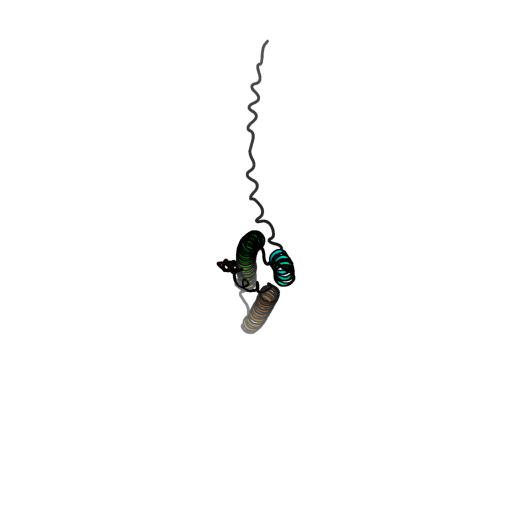 LEU A 1 118 ? -1.648 -4.197 -0.949 1.00 90.75 118 LEU A O 1
ATOM 930 N N . LYS A 1 119 ? -3.359 -5.361 -0.072 1.00 87.62 119 LYS A N 1
ATOM 931 C CA . LYS A 1 119 ? -3.234 -6.516 -0.970 1.00 87.62 119 LYS A CA 1
ATOM 932 C C . LYS A 1 119 ? -3.617 -6.183 -2.415 1.00 87.62 119 LYS A C 1
ATOM 934 O O . LYS A 1 119 ? -3.044 -6.757 -3.333 1.00 87.62 119 LYS A O 1
ATOM 939 N N . ILE A 1 120 ? -4.570 -5.272 -2.610 1.00 85.94 120 ILE A N 1
ATOM 940 C CA . ILE A 1 120 ? -5.015 -4.825 -3.941 1.00 85.94 120 ILE A CA 1
ATOM 941 C C . ILE A 1 120 ? -3.991 -3.897 -4.604 1.00 85.94 120 ILE A C 1
ATOM 943 O O . ILE A 1 120 ? -3.958 -3.805 -5.828 1.00 85.94 120 ILE A O 1
ATOM 947 N N . LEU A 1 121 ? -3.127 -3.231 -3.829 1.00 84.69 121 LEU A N 1
ATOM 948 C CA . LEU A 1 121 ? -2.043 -2.437 -4.402 1.00 84.69 121 LEU A CA 1
ATOM 949 C C . LEU A 1 121 ? -1.086 -3.336 -5.183 1.00 84.69 121 LEU A C 1
ATOM 951 O O . LEU A 1 121 ? -0.247 -4.029 -4.599 1.00 84.69 121 LEU A O 1
ATOM 955 N N . ASN A 1 122 ? -1.186 -3.257 -6.509 1.00 76.56 122 ASN A N 1
ATOM 956 C CA . ASN A 1 122 ? -0.352 -4.010 -7.430 1.00 76.56 122 ASN A CA 1
ATOM 957 C C . ASN A 1 122 ? 1.132 -3.895 -7.056 1.00 76.56 122 ASN A C 1
ATOM 959 O O . ASN A 1 122 ? 1.663 -2.818 -6.750 1.00 76.56 122 ASN A O 1
ATOM 963 N N . VAL A 1 123 ? 1.811 -5.040 -7.065 1.00 82.44 123 VAL A N 1
ATOM 964 C CA . VAL A 1 123 ? 3.269 -5.085 -6.980 1.00 82.44 123 VAL A CA 1
ATOM 965 C C . VAL A 1 123 ? 3.805 -4.607 -8.323 1.00 82.44 123 VAL A C 1
ATOM 967 O O . VAL A 1 123 ? 3.399 -5.109 -9.367 1.00 82.44 123 VAL A O 1
ATOM 970 N N . ILE A 1 124 ? 4.688 -3.611 -8.300 1.00 85.31 124 ILE A N 1
ATOM 971 C CA . ILE A 1 124 ? 5.300 -3.068 -9.514 1.00 85.31 124 ILE A CA 1
ATOM 972 C C . ILE A 1 124 ? 6.402 -4.041 -9.954 1.00 85.31 124 ILE A C 1
ATOM 974 O O . ILE A 1 124 ? 7.327 -4.267 -9.168 1.00 85.31 124 ILE A O 1
ATOM 978 N N . PRO A 1 125 ? 6.325 -4.618 -11.168 1.00 86.81 125 PRO A N 1
ATOM 979 C CA . PRO A 1 125 ? 7.345 -5.535 -11.667 1.00 86.81 125 PRO A CA 1
ATOM 980 C C . PRO A 1 125 ? 8.735 -4.894 -11.743 1.00 86.81 125 PRO A C 1
ATOM 982 O O . PRO A 1 125 ? 8.882 -3.673 -11.860 1.00 86.81 125 PRO A O 1
ATOM 985 N N . GLU A 1 126 ? 9.777 -5.720 -11.709 1.00 88.69 126 GLU A N 1
ATOM 986 C CA . GLU A 1 126 ? 11.149 -5.238 -11.852 1.00 88.69 126 GLU A CA 1
ATOM 987 C C . GLU A 1 126 ? 11.440 -4.716 -13.265 1.00 88.69 126 GLU A C 1
ATOM 989 O O . GLU A 1 126 ? 10.683 -4.951 -14.206 1.00 88.69 126 GLU A O 1
ATOM 994 N N . LEU A 1 127 ? 12.524 -3.944 -13.404 1.00 87.00 127 LEU A N 1
ATOM 995 C CA . LEU A 1 127 ? 12.973 -3.481 -14.715 1.00 87.00 127 LEU A CA 1
ATOM 996 C C . LEU A 1 127 ? 13.600 -4.658 -15.467 1.00 87.00 127 LEU A C 1
ATOM 998 O O . LEU A 1 127 ? 14.376 -5.399 -14.864 1.00 87.00 127 LEU A O 1
ATOM 1002 N N . PRO A 1 128 ? 13.349 -4.775 -16.777 1.00 84.00 128 PRO A N 1
ATOM 1003 C CA . PRO A 1 128 ? 14.031 -5.747 -17.613 1.00 84.00 128 PRO A CA 1
ATOM 1004 C C . PRO A 1 128 ? 15.503 -5.355 -17.789 1.00 84.00 128 PRO A C 1
ATOM 1006 O O . PRO A 1 128 ? 15.896 -4.209 -17.552 1.00 84.00 128 PRO A O 1
ATOM 1009 N N . GLU A 1 129 ? 16.330 -6.290 -18.257 1.00 81.81 129 GLU A N 1
ATOM 1010 C CA . GLU A 1 129 ? 17.731 -5.994 -18.553 1.00 81.81 129 GLU A CA 1
ATOM 1011 C C . GLU A 1 129 ? 17.873 -4.871 -19.589 1.00 81.81 129 GLU A C 1
ATOM 1013 O O . GLU A 1 129 ? 17.145 -4.793 -20.588 1.00 81.81 129 GLU A O 1
ATOM 1018 N N . LYS A 1 130 ? 18.859 -3.997 -19.357 1.00 80.00 130 LYS A N 1
ATOM 1019 C CA . LYS A 1 130 ? 19.164 -2.900 -20.270 1.00 80.00 130 LYS A CA 1
ATOM 1020 C C . LYS A 1 130 ? 19.585 -3.467 -21.633 1.00 80.00 130 LYS A C 1
ATOM 1022 O O . LYS A 1 130 ? 20.478 -4.313 -21.675 1.00 80.00 130 LYS A O 1
ATOM 1027 N N . PRO A 1 131 ? 19.043 -2.958 -22.753 1.00 76.75 131 PRO A N 1
ATOM 1028 C CA . PRO A 1 131 ? 19.444 -3.417 -24.073 1.00 76.75 131 PRO A CA 1
ATOM 1029 C C . PRO A 1 131 ? 20.936 -3.161 -24.310 1.00 76.75 131 PRO A C 1
ATOM 1031 O O . PRO A 1 131 ? 21.402 -2.016 -24.349 1.00 76.75 131 PRO A O 1
ATOM 1034 N N . ILE A 1 132 ? 21.695 -4.249 -24.453 1.00 74.69 132 ILE A N 1
ATOM 1035 C CA . ILE A 1 132 ? 23.119 -4.211 -24.774 1.00 74.69 132 ILE A CA 1
ATOM 1036 C C . ILE A 1 132 ? 23.237 -3.799 -26.240 1.00 74.69 132 ILE A C 1
ATOM 1038 O O . ILE A 1 132 ? 22.643 -4.417 -27.121 1.00 74.69 132 ILE A O 1
ATOM 1042 N N . LYS A 1 133 ? 24.010 -2.746 -26.522 1.00 59.84 133 LYS A N 1
ATOM 1043 C CA . LYS A 1 133 ? 24.368 -2.414 -27.903 1.00 59.84 133 LYS A CA 1
ATOM 1044 C C . LYS A 1 133 ? 25.208 -3.570 -28.443 1.00 59.84 133 LYS A C 1
ATOM 1046 O O . LYS A 1 133 ? 26.355 -3.719 -28.022 1.00 59.84 133 LYS A O 1
ATOM 1051 N N . THR A 1 134 ? 24.671 -4.363 -29.364 1.00 54.28 134 THR A N 1
ATOM 1052 C CA . THR A 1 134 ? 25.469 -5.285 -30.174 1.00 54.28 134 THR A CA 1
ATOM 1053 C C . THR A 1 134 ? 26.492 -4.437 -30.921 1.00 54.28 134 THR A C 1
ATOM 1055 O O . THR A 1 134 ? 26.174 -3.732 -31.877 1.00 54.28 134 THR A O 1
ATOM 1058 N N . LYS A 1 135 ? 27.734 -4.416 -30.427 1.00 49.06 135 LYS A N 1
ATOM 1059 C CA . LYS A 1 135 ? 28.853 -3.867 -31.185 1.00 49.06 135 LYS A CA 1
ATOM 1060 C C . LYS A 1 135 ? 28.991 -4.774 -32.401 1.00 49.06 135 LYS A C 1
ATOM 1062 O O . LYS A 1 135 ? 29.429 -5.909 -32.252 1.00 49.06 135 LYS A O 1
ATOM 1067 N N . PHE A 1 136 ? 28.587 -4.291 -33.574 1.00 49.34 136 PHE A N 1
ATOM 1068 C CA . PHE A 1 136 ? 28.957 -4.916 -34.836 1.00 49.34 136 PHE A CA 1
ATOM 1069 C C . PHE A 1 136 ? 30.479 -5.048 -34.832 1.00 49.34 136 PHE A C 1
ATOM 1071 O O . PHE A 1 136 ? 31.197 -4.047 -34.909 1.00 49.34 136 PHE A O 1
ATOM 1078 N N . GLN A 1 137 ? 30.976 -6.272 -34.656 1.00 49.31 137 GLN A N 1
ATOM 1079 C CA . GLN A 1 137 ? 32.369 -6.554 -34.938 1.00 49.31 137 GLN A CA 1
ATOM 1080 C C . GLN A 1 137 ? 32.532 -6.294 -36.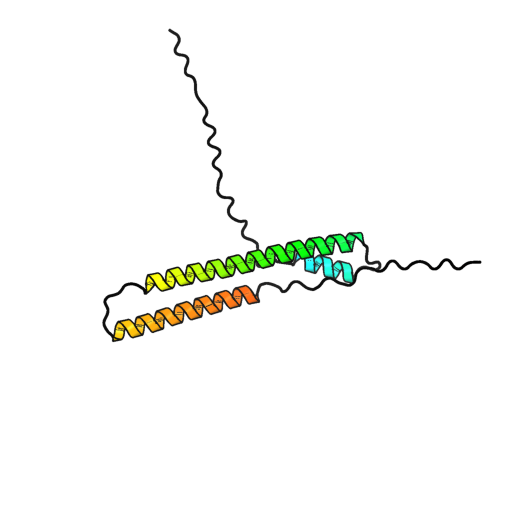432 1.00 49.31 137 GLN A C 1
ATOM 1082 O O . GLN A 1 137 ? 31.957 -7.003 -37.255 1.00 49.31 137 GLN A O 1
ATOM 1087 N N . LYS A 1 138 ? 33.244 -5.216 -36.775 1.00 46.69 138 LYS A N 1
ATOM 1088 C CA . LYS A 1 138 ? 33.711 -4.990 -38.139 1.00 46.69 138 LYS A CA 1
ATOM 1089 C C . LYS A 1 138 ? 34.506 -6.234 -38.528 1.00 46.69 138 LYS A C 1
ATOM 1091 O O . LYS A 1 138 ? 35.606 -6.424 -38.013 1.00 46.69 138 LYS A O 1
ATOM 1096 N N . GLN A 1 139 ? 33.944 -7.074 -39.394 1.00 51.72 139 GLN A N 1
ATOM 1097 C CA . GLN A 1 139 ? 34.744 -8.038 -40.134 1.00 51.72 139 GLN A CA 1
ATOM 1098 C C . GLN A 1 139 ? 35.754 -7.211 -40.928 1.00 51.72 139 GLN A C 1
ATOM 1100 O O . GLN A 1 139 ? 35.384 -6.353 -41.732 1.00 51.72 139 GLN A O 1
ATOM 1105 N N . LYS A 1 140 ? 37.026 -7.359 -40.563 1.00 46.78 140 LYS A N 1
ATOM 1106 C CA . LYS A 1 140 ? 38.144 -6.751 -41.273 1.00 46.78 140 LYS A CA 1
ATOM 1107 C C . LYS A 1 140 ? 38.344 -7.579 -42.557 1.00 46.78 140 LYS A C 1
ATOM 1109 O O . LYS A 1 140 ? 38.288 -8.802 -42.432 1.00 46.78 140 LYS A O 1
ATOM 1114 N N . PRO A 1 141 ? 38.476 -6.939 -43.733 1.00 59.81 141 PRO A N 1
ATOM 1115 C CA . PRO A 1 141 ? 38.640 -7.627 -45.014 1.00 59.81 141 PRO A CA 1
ATOM 1116 C C . PRO A 1 141 ? 39.913 -8.473 -45.063 1.00 59.81 141 PRO A C 1
ATOM 1118 O O . PRO A 1 141 ? 40.873 -8.132 -44.327 1.00 59.81 141 PRO A O 1
#